Protein AF-A0A953BV27-F1 (afdb_monomer_lite)

Radius of gyration: 16.88 Å; chains: 1; bounding box: 40×31×55 Å

Foldseek 3Di:
DVPVLVVVQVQVQVVCQVCQVVALDHDEHEEEDQDDDDDLVRQQDKYWYKYWDPDFDFDDDPPDTWTKTKIKIKIKHAADPPLLDPPDDPDPVVVVVSSVRRLVVVQCQCPPPVDDWNATDVRQKTWDDKDWPFPPPSCCCVVPVMGMIMMMIMITGD

pLDDT: mean 78.2, std 13.05, range [45.75, 93.5]

Sequence (158 aa):
MTSELIELQTLLVADLATRGETFCLTGWTPKRAFVPRYELKDVKQLQVVVTPASRAGSRQTRALVQRRLGVYVGVLKLLAPGQSDQVAPPADLSELDALVRFVEQLDDLFYPKHGGFYAVGDGKFTCVESSAVPLYDLDLMHARRQFTSVLSVDFVVH

Structure (mmCIF, N/CA/C/O backbone):
data_AF-A0A953BV27-F1
#
_entry.id   AF-A0A953BV27-F1
#
loop_
_atom_site.group_PDB
_atom_site.id
_atom_site.type_symbol
_atom_site.label_atom_id
_atom_site.label_alt_id
_atom_site.label_comp_id
_atom_site.label_asym_id
_atom_site.label_entity_id
_atom_site.label_seq_id
_atom_site.pdbx_PDB_ins_code
_atom_site.Cartn_x
_atom_site.Cartn_y
_atom_site.Cartn_z
_atom_site.occupancy
_atom_site.B_iso_or_equiv
_atom_site.auth_seq_id
_atom_site.auth_comp_id
_atom_site.auth_asym_id
_atom_site.auth_atom_id
_atom_site.pdbx_PDB_model_num
ATOM 1 N N . MET A 1 1 ? 3.475 -12.065 -18.454 1.00 58.16 1 MET A N 1
ATOM 2 C CA . MET A 1 1 ? 2.950 -10.974 -17.601 1.00 58.16 1 MET A CA 1
ATOM 3 C C . MET A 1 1 ? 2.999 -11.267 -16.110 1.00 58.16 1 MET A C 1
ATOM 5 O O . MET A 1 1 ? 3.293 -10.362 -15.347 1.00 58.16 1 MET A O 1
ATOM 9 N N . THR A 1 2 ? 2.783 -12.513 -15.695 1.00 69.94 2 THR A N 1
ATOM 10 C CA . THR A 1 2 ? 2.740 -12.922 -14.284 1.00 69.94 2 THR A CA 1
ATOM 11 C C . THR A 1 2 ? 4.086 -12.881 -13.548 1.00 69.94 2 THR A C 1
ATOM 13 O O . THR A 1 2 ? 4.088 -12.554 -12.370 1.00 69.94 2 THR A O 1
ATOM 16 N N . SER A 1 3 ? 5.227 -13.150 -14.199 1.00 82.88 3 SER A N 1
ATOM 17 C CA . SER A 1 3 ? 6.542 -13.178 -13.526 1.00 82.88 3 SER A CA 1
ATOM 18 C C . SER A 1 3 ? 6.998 -11.809 -13.008 1.00 82.88 3 SER A C 1
ATOM 20 O O . SER A 1 3 ? 7.319 -11.683 -11.833 1.00 82.88 3 SER A O 1
ATOM 22 N N . GLU A 1 4 ? 6.969 -10.776 -13.853 1.00 87.00 4 GLU A N 1
ATOM 23 C CA . GLU A 1 4 ? 7.355 -9.406 -13.472 1.00 87.00 4 GLU A CA 1
ATOM 24 C C . GLU A 1 4 ? 6.430 -8.813 -12.406 1.00 87.00 4 GLU A C 1
ATOM 26 O O . GLU A 1 4 ? 6.879 -8.067 -11.547 1.00 87.00 4 GLU A O 1
ATOM 31 N N . LEU A 1 5 ? 5.139 -9.156 -12.434 1.00 87.31 5 LEU A N 1
ATOM 32 C CA . LEU A 1 5 ? 4.192 -8.705 -11.418 1.00 87.31 5 LEU A CA 1
ATOM 33 C C . LEU A 1 5 ? 4.511 -9.327 -10.052 1.00 87.31 5 LEU A C 1
ATOM 35 O O . LEU A 1 5 ? 4.512 -8.632 -9.042 1.00 87.31 5 LEU A O 1
ATOM 39 N N . ILE A 1 6 ? 4.843 -10.620 -10.024 1.00 88.94 6 ILE A N 1
ATOM 40 C CA . ILE A 1 6 ? 5.279 -11.316 -8.805 1.00 88.94 6 ILE A CA 1
ATOM 41 C C . ILE A 1 6 ? 6.589 -10.723 -8.283 1.00 88.94 6 ILE A C 1
ATOM 43 O O . ILE A 1 6 ? 6.755 -10.557 -7.072 1.00 88.94 6 ILE A O 1
ATOM 47 N N . GLU A 1 7 ? 7.514 -10.409 -9.185 1.00 91.38 7 GLU A N 1
ATOM 48 C CA . GLU A 1 7 ? 8.782 -9.768 -8.855 1.00 91.38 7 GLU A CA 1
ATOM 49 C C . GLU A 1 7 ? 8.557 -8.381 -8.245 1.00 91.38 7 GLU A C 1
ATOM 51 O O . GLU A 1 7 ? 9.005 -8.144 -7.125 1.00 91.38 7 GLU A O 1
ATOM 56 N N . LEU A 1 8 ? 7.772 -7.521 -8.905 1.00 90.94 8 LEU A N 1
ATOM 57 C CA . LEU A 1 8 ? 7.375 -6.203 -8.405 1.00 90.94 8 LEU A CA 1
ATOM 58 C C . LEU A 1 8 ? 6.763 -6.297 -7.006 1.00 90.94 8 LEU A C 1
ATOM 60 O O . LEU A 1 8 ? 7.193 -5.588 -6.104 1.00 90.94 8 LEU A O 1
ATOM 64 N N . GLN A 1 9 ? 5.805 -7.201 -6.789 1.00 92.19 9 GLN A N 1
ATOM 65 C CA . GLN A 1 9 ? 5.201 -7.382 -5.467 1.00 92.19 9 GLN A CA 1
ATOM 66 C C . GLN A 1 9 ? 6.225 -7.788 -4.402 1.00 92.19 9 GLN A C 1
ATOM 68 O O . GLN A 1 9 ? 6.125 -7.359 -3.257 1.00 92.19 9 GLN A O 1
ATOM 73 N N . THR A 1 10 ? 7.183 -8.644 -4.757 1.00 92.50 10 THR A N 1
ATOM 74 C CA . THR A 1 10 ? 8.202 -9.136 -3.818 1.00 92.50 10 THR A CA 1
ATOM 75 C C . THR A 1 10 ? 9.166 -8.021 -3.435 1.00 92.50 10 THR A C 1
ATOM 77 O O . THR A 1 10 ? 9.438 -7.826 -2.253 1.00 92.50 10 THR A O 1
ATOM 80 N N . LEU A 1 11 ? 9.626 -7.260 -4.428 1.00 93.44 11 LEU A N 1
ATOM 81 C CA . LEU A 1 11 ? 10.494 -6.104 -4.228 1.00 93.44 11 LEU A CA 1
ATOM 82 C C . LEU A 1 11 ? 9.793 -5.011 -3.427 1.00 93.44 11 LEU A C 1
ATOM 84 O O . LEU A 1 11 ? 10.380 -4.465 -2.501 1.00 93.44 11 LEU A O 1
ATOM 88 N N . LEU A 1 12 ? 8.526 -4.740 -3.735 1.00 92.06 12 LEU A N 1
ATOM 89 C CA . LEU A 1 12 ? 7.737 -3.741 -3.032 1.00 92.06 12 LEU A CA 1
ATOM 90 C C . LEU A 1 12 ? 7.511 -4.121 -1.563 1.00 92.06 12 LEU A C 1
ATOM 92 O O . LEU A 1 12 ? 7.649 -3.283 -0.681 1.00 92.06 12 LEU A O 1
ATOM 96 N N . VAL A 1 13 ? 7.203 -5.389 -1.278 1.00 93.50 13 VAL A N 1
ATOM 97 C CA . VAL A 1 13 ? 7.078 -5.872 0.106 1.00 93.50 13 VAL A CA 1
ATOM 98 C C . VAL A 1 13 ? 8.400 -5.734 0.862 1.00 93.50 13 VAL A C 1
ATOM 100 O O . VAL A 1 13 ? 8.387 -5.308 2.014 1.00 93.50 13 VAL A O 1
ATOM 103 N N . ALA A 1 14 ? 9.527 -6.065 0.228 1.00 92.25 14 ALA A N 1
ATOM 104 C CA . ALA A 1 14 ? 10.842 -5.913 0.841 1.00 92.25 14 ALA A CA 1
ATOM 105 C C . ALA A 1 14 ? 11.174 -4.437 1.126 1.00 92.25 14 ALA A C 1
ATOM 107 O O . ALA A 1 14 ? 11.545 -4.113 2.250 1.00 92.25 14 ALA A O 1
ATOM 108 N N . ASP A 1 15 ? 10.969 -3.542 0.155 1.00 91.38 15 ASP A N 1
ATOM 109 C CA . ASP A 1 15 ? 11.232 -2.105 0.316 1.00 91.38 15 ASP A CA 1
ATOM 110 C C . ASP A 1 15 ? 10.341 -1.479 1.401 1.00 91.38 15 ASP A C 1
ATOM 112 O O . ASP A 1 15 ? 10.839 -0.776 2.280 1.00 91.38 15 ASP A O 1
ATOM 116 N N . LEU A 1 16 ? 9.043 -1.807 1.422 1.00 91.00 16 LEU A N 1
ATOM 117 C CA . LEU A 1 16 ? 8.129 -1.352 2.474 1.00 91.00 16 LEU A CA 1
ATOM 118 C C . LEU A 1 16 ? 8.534 -1.869 3.859 1.00 91.00 16 LEU A C 1
ATOM 120 O O . LEU A 1 16 ? 8.390 -1.143 4.839 1.00 91.00 16 LEU A O 1
ATOM 124 N N . ALA A 1 17 ? 9.048 -3.098 3.960 1.00 90.12 17 ALA A N 1
ATOM 125 C CA . ALA A 1 17 ? 9.530 -3.639 5.228 1.00 90.12 17 ALA A CA 1
ATOM 126 C C . ALA A 1 17 ? 10.780 -2.891 5.715 1.00 90.12 17 ALA A C 1
ATOM 128 O O . ALA A 1 17 ? 10.878 -2.584 6.900 1.00 90.12 17 ALA A O 1
ATOM 129 N N . THR A 1 18 ? 11.701 -2.543 4.812 1.00 89.44 18 THR A N 1
ATOM 130 C CA . THR A 1 18 ? 12.894 -1.742 5.135 1.00 89.44 18 THR A CA 1
ATOM 131 C C . THR A 1 18 ? 12.537 -0.316 5.548 1.00 89.44 18 THR A C 1
ATOM 133 O O . THR A 1 18 ? 13.158 0.240 6.449 1.00 89.44 18 THR A O 1
ATOM 136 N N . ARG A 1 19 ? 11.525 0.284 4.915 1.00 85.00 19 ARG A N 1
ATOM 137 C CA . ARG A 1 19 ? 11.068 1.650 5.213 1.00 85.00 19 ARG A CA 1
ATOM 138 C C . ARG A 1 19 ? 10.079 1.727 6.372 1.00 85.00 19 ARG A C 1
ATOM 140 O O . ARG A 1 19 ? 9.724 2.828 6.764 1.00 85.00 19 ARG A O 1
ATOM 147 N N . GLY A 1 20 ? 9.636 0.603 6.934 1.00 79.31 20 GLY A N 1
ATOM 148 C CA . GLY A 1 20 ? 8.565 0.564 7.936 1.00 79.31 20 GLY A CA 1
ATOM 149 C C . GLY A 1 20 ? 8.789 1.473 9.152 1.00 79.31 20 GLY A C 1
ATOM 150 O O . GLY A 1 20 ? 7.825 1.973 9.724 1.00 79.31 20 GLY A O 1
ATOM 151 N N . GLU A 1 21 ? 10.046 1.746 9.510 1.00 77.06 21 GLU A N 1
ATOM 152 C CA . GLU A 1 21 ? 10.420 2.611 10.638 1.00 77.06 21 GLU A CA 1
ATOM 153 C C . GLU A 1 21 ? 10.220 4.115 10.380 1.00 77.06 21 GLU A C 1
ATOM 155 O O . GLU A 1 21 ? 10.213 4.897 11.328 1.00 77.06 21 GLU A O 1
ATOM 160 N N . THR A 1 22 ? 10.045 4.549 9.127 1.00 81.88 22 THR A N 1
ATOM 161 C CA . THR A 1 22 ? 9.862 5.975 8.794 1.00 81.88 22 THR A CA 1
ATOM 162 C C . THR A 1 22 ? 8.411 6.443 8.897 1.00 81.88 22 THR A C 1
ATOM 164 O O . THR A 1 22 ? 8.140 7.645 8.822 1.00 81.88 22 THR A O 1
ATOM 167 N N . PHE A 1 23 ? 7.471 5.514 9.066 1.00 85.81 23 PHE A N 1
ATOM 168 C CA . PHE A 1 23 ? 6.042 5.799 9.124 1.00 85.81 23 PHE A CA 1
ATOM 169 C C . PHE A 1 23 ? 5.573 6.153 10.537 1.00 85.81 23 PHE A C 1
ATOM 171 O O . PHE A 1 23 ? 6.178 5.772 11.537 1.00 85.81 23 PHE A O 1
ATOM 178 N N . CYS A 1 24 ? 4.450 6.871 10.630 1.00 83.31 24 CYS A N 1
ATOM 179 C CA . CYS A 1 24 ? 3.856 7.254 11.913 1.00 83.31 24 CYS A CA 1
ATOM 180 C C . CYS A 1 24 ? 3.338 6.057 12.727 1.00 83.31 24 CYS A C 1
ATOM 182 O O . CYS A 1 24 ? 3.274 6.136 13.953 1.00 83.31 24 CYS A O 1
ATOM 184 N N . LEU A 1 25 ? 2.969 4.963 12.056 1.00 85.31 25 LEU A N 1
ATOM 185 C CA . LEU A 1 25 ? 2.520 3.724 12.677 1.00 85.31 25 LEU A CA 1
ATOM 186 C C . LEU A 1 25 ? 3.617 2.666 12.586 1.00 85.31 25 LEU A C 1
ATOM 188 O O . LEU A 1 25 ? 4.157 2.409 11.512 1.00 85.31 25 LEU A O 1
ATOM 192 N N . THR A 1 26 ? 3.900 2.015 13.714 1.00 82.81 26 THR A N 1
ATOM 193 C CA . THR A 1 26 ? 4.870 0.919 13.830 1.00 82.81 26 THR A CA 1
ATOM 194 C C . THR A 1 26 ? 4.160 -0.409 14.118 1.00 82.81 26 THR A C 1
ATOM 196 O O . THR A 1 26 ? 2.965 -0.446 14.417 1.00 82.81 26 THR A O 1
ATOM 199 N N . GLY A 1 27 ? 4.875 -1.532 13.998 1.00 82.38 27 GLY A N 1
ATOM 200 C CA . GLY A 1 27 ? 4.329 -2.855 14.337 1.00 82.38 27 GLY A CA 1
ATOM 201 C C . GLY A 1 27 ? 3.442 -3.490 13.260 1.00 82.38 27 GLY A C 1
ATOM 202 O O . GLY A 1 27 ? 2.645 -4.377 13.565 1.00 82.38 27 GLY A O 1
ATOM 203 N N . TRP A 1 28 ? 3.579 -3.062 12.006 1.00 87.25 28 TRP A N 1
ATOM 204 C CA . TRP A 1 28 ? 2.998 -3.732 10.845 1.00 87.25 28 TRP A CA 1
ATOM 205 C C . TRP A 1 28 ? 4.092 -4.423 10.029 1.00 87.25 28 TRP A C 1
ATOM 207 O O . TRP A 1 28 ? 5.271 -4.084 10.100 1.00 87.25 28 TRP A O 1
ATOM 217 N N . THR A 1 29 ? 3.702 -5.424 9.246 1.00 86.81 29 THR A N 1
ATOM 218 C CA . THR A 1 29 ? 4.608 -6.101 8.315 1.00 86.81 29 THR A CA 1
ATOM 219 C C . THR A 1 29 ? 3.894 -6.244 6.981 1.00 86.81 29 THR A C 1
ATOM 221 O O . THR A 1 29 ? 2.820 -6.859 6.951 1.00 86.81 29 THR A O 1
ATOM 224 N N . PRO A 1 30 ? 4.445 -5.687 5.888 1.00 90.88 30 PRO A N 1
ATOM 225 C CA . PRO A 1 30 ? 3.832 -5.818 4.580 1.00 90.88 30 PRO A CA 1
ATOM 226 C C . PRO A 1 30 ? 3.857 -7.283 4.144 1.00 90.88 30 PRO A C 1
ATOM 228 O O . PRO A 1 30 ? 4.840 -7.997 4.345 1.00 90.88 30 PRO A O 1
ATOM 231 N N . LYS A 1 31 ? 2.767 -7.750 3.538 1.00 91.69 31 LYS A N 1
ATOM 232 C CA . LYS A 1 31 ? 2.656 -9.120 3.022 1.00 91.69 31 LYS A CA 1
ATOM 233 C C . LYS A 1 31 ? 2.201 -9.111 1.576 1.00 91.69 31 LYS A C 1
ATOM 235 O O . LYS A 1 31 ? 1.372 -8.301 1.178 1.00 91.69 31 LYS A O 1
ATOM 240 N N . ARG A 1 32 ? 2.694 -10.064 0.791 1.00 90.69 32 ARG A N 1
ATOM 241 C CA . ARG A 1 32 ? 2.185 -10.315 -0.559 1.00 90.69 32 ARG A CA 1
ATOM 242 C C . ARG A 1 32 ? 0.964 -11.229 -0.488 1.00 90.69 32 ARG A C 1
ATOM 244 O O . ARG A 1 32 ? 1.046 -12.297 0.115 1.00 90.69 32 ARG A O 1
ATOM 251 N N . ALA A 1 33 ? -0.119 -10.876 -1.173 1.00 86.56 33 ALA A N 1
ATOM 252 C CA . ALA A 1 33 ? -1.259 -11.769 -1.381 1.00 86.56 33 ALA A CA 1
ATOM 253 C C . ALA A 1 33 ? -1.794 -11.656 -2.813 1.00 86.56 33 ALA A C 1
ATOM 255 O O . ALA A 1 33 ? -1.815 -10.578 -3.389 1.00 86.56 33 ALA A O 1
ATOM 256 N N . PHE A 1 34 ? -2.248 -12.766 -3.397 1.00 78.81 34 PHE A N 1
ATOM 257 C CA . PHE A 1 34 ? -2.940 -12.738 -4.695 1.00 78.81 34 PHE A CA 1
ATOM 258 C C . PHE A 1 34 ? -4.427 -12.436 -4.540 1.00 78.81 34 PHE A C 1
ATOM 260 O O . PHE A 1 34 ? -4.993 -11.669 -5.307 1.00 78.81 34 PHE A O 1
ATOM 267 N N . VAL A 1 35 ? -5.041 -13.043 -3.525 1.00 77.19 35 VAL A N 1
ATOM 268 C CA . VAL A 1 35 ? -6.409 -12.770 -3.101 1.00 77.19 35 VAL A CA 1
ATOM 269 C C . VAL A 1 35 ? -6.361 -12.597 -1.588 1.00 77.19 35 VAL A C 1
ATOM 271 O O . VAL A 1 35 ? -6.071 -13.570 -0.885 1.00 77.19 35 VAL A O 1
ATOM 274 N N . PRO A 1 36 ? -6.582 -11.382 -1.073 1.00 69.56 36 PRO A N 1
ATOM 275 C CA . PRO A 1 36 ? -6.572 -11.146 0.358 1.00 69.56 36 PRO A CA 1
ATOM 276 C C . PRO A 1 36 ? -7.745 -11.886 1.021 1.00 69.56 36 PRO A C 1
ATOM 278 O O . PRO A 1 36 ? -8.909 -11.605 0.742 1.00 69.56 36 PRO A O 1
ATOM 281 N N . ARG A 1 37 ? -7.439 -12.866 1.877 1.00 72.38 37 ARG A N 1
ATOM 282 C CA . ARG A 1 37 ? -8.404 -13.544 2.755 1.00 72.38 37 ARG A CA 1
ATOM 283 C C . ARG A 1 37 ? -7.976 -13.283 4.191 1.00 72.38 37 ARG A C 1
ATOM 285 O O . ARG A 1 37 ? -6.836 -13.581 4.533 1.00 72.38 37 ARG A O 1
ATOM 292 N N . TYR A 1 38 ? -8.880 -12.746 5.001 1.00 68.50 38 TYR A N 1
ATOM 293 C CA . TYR A 1 38 ? -8.602 -12.431 6.400 1.00 68.50 38 TYR A CA 1
ATOM 294 C C . TYR A 1 38 ? -9.735 -12.923 7.285 1.00 68.50 38 TYR A C 1
ATOM 296 O O . TYR A 1 38 ? -10.908 -12.817 6.917 1.00 68.50 38 TYR A O 1
ATOM 304 N N . GLU A 1 39 ? -9.385 -13.408 8.468 1.00 70.00 39 GLU A N 1
ATOM 305 C CA . GLU A 1 39 ? -10.330 -13.569 9.561 1.00 70.00 39 GLU A CA 1
ATOM 306 C C . GLU A 1 39 ? -10.318 -12.314 10.445 1.00 70.00 39 GLU A C 1
ATOM 308 O O . GLU A 1 39 ? -9.322 -11.596 10.530 1.00 70.00 39 GLU A O 1
ATOM 313 N N . LEU A 1 40 ? -11.411 -12.057 11.172 1.00 67.75 40 LEU A N 1
ATOM 314 C CA . LEU A 1 40 ? -11.521 -10.900 12.078 1.00 67.75 40 LEU A CA 1
ATOM 315 C C . LEU A 1 40 ? -10.396 -10.842 13.130 1.00 67.75 40 LEU A C 1
ATOM 317 O O . LEU A 1 40 ? -10.054 -9.770 13.625 1.00 67.75 40 LEU A O 1
ATOM 321 N N . LYS A 1 41 ? -9.803 -11.991 13.475 1.00 72.12 41 LYS A N 1
ATOM 322 C CA . LYS A 1 41 ? -8.660 -12.068 14.395 1.00 72.12 41 LYS A CA 1
ATOM 323 C C . LYS A 1 41 ? -7.383 -11.460 13.801 1.00 72.12 41 LYS A C 1
ATOM 325 O O . LYS A 1 41 ? -6.597 -10.889 14.552 1.00 72.12 41 LYS A O 1
ATOM 330 N N . ASP A 1 42 ? -7.213 -11.524 12.481 1.00 70.19 42 ASP A N 1
ATOM 331 C CA . ASP A 1 42 ? -5.995 -11.102 11.780 1.00 70.19 42 ASP A CA 1
ATOM 332 C C . ASP A 1 42 ? -5.929 -9.576 11.621 1.00 70.19 42 ASP A C 1
ATOM 334 O O . ASP A 1 42 ? -4.848 -8.990 11.618 1.00 70.19 42 ASP A O 1
ATOM 338 N N . VAL A 1 43 ? -7.091 -8.918 11.562 1.00 75.56 43 VAL A N 1
ATOM 339 C CA . VAL A 1 43 ? -7.227 -7.453 11.467 1.00 75.56 43 VAL A CA 1
ATOM 340 C C . VAL A 1 43 ? -7.215 -6.744 12.821 1.00 75.56 43 VAL A C 1
ATOM 342 O O . VAL A 1 43 ? -7.213 -5.518 12.861 1.00 75.56 43 VAL A O 1
ATOM 345 N N . LYS A 1 44 ? -7.123 -7.466 13.949 1.00 79.75 44 LYS A N 1
ATOM 346 C CA . LYS A 1 44 ? -6.857 -6.829 15.257 1.00 79.75 44 LYS A CA 1
ATOM 347 C C . LYS A 1 44 ? -5.549 -6.039 15.255 1.00 79.75 44 LYS A C 1
ATOM 349 O O . LYS A 1 44 ? -5.412 -5.066 15.992 1.00 79.75 44 LYS A O 1
ATOM 354 N N . GLN A 1 45 ? -4.588 -6.454 14.438 1.00 83.38 45 GLN A N 1
ATOM 355 C CA . GLN A 1 45 ? -3.346 -5.733 14.179 1.00 83.38 45 GLN A CA 1
ATOM 356 C C . GLN A 1 45 ? -3.414 -5.059 12.808 1.00 83.38 45 GLN A C 1
ATOM 358 O O . GLN A 1 45 ? -4.174 -5.490 11.943 1.00 83.38 45 GLN A O 1
ATOM 363 N N . LEU A 1 46 ? -2.622 -4.001 12.621 1.00 87.19 46 LEU A N 1
ATOM 364 C CA . LEU A 1 46 ? -2.530 -3.312 11.337 1.00 87.19 46 LEU A CA 1
ATOM 365 C C . LEU A 1 46 ? -1.944 -4.269 10.292 1.00 87.19 46 LEU A C 1
ATOM 367 O O . LEU A 1 46 ? -0.814 -4.737 10.434 1.00 87.19 46 LEU A O 1
ATOM 371 N N . GLN A 1 47 ? -2.715 -4.565 9.249 1.00 88.88 47 GLN A N 1
ATOM 372 C CA . GLN A 1 47 ? -2.269 -5.362 8.110 1.00 88.88 47 GLN A CA 1
ATOM 373 C C . GLN A 1 47 ? -2.028 -4.446 6.914 1.00 88.88 47 GLN A C 1
ATOM 375 O O . GLN A 1 47 ? -2.904 -3.668 6.539 1.00 88.88 47 GLN A O 1
ATOM 380 N N . VAL A 1 48 ? -0.861 -4.595 6.288 1.00 90.62 48 VAL A N 1
ATOM 381 C CA . VAL A 1 48 ? -0.531 -3.965 5.007 1.00 90.62 48 VAL A CA 1
ATOM 382 C C . VAL A 1 48 ? -0.291 -5.073 3.997 1.00 90.62 48 VAL A C 1
ATOM 384 O O . VAL A 1 48 ? 0.559 -5.941 4.209 1.00 90.62 48 VAL A O 1
ATOM 387 N N . VAL A 1 49 ? -1.060 -5.094 2.915 1.00 91.56 49 VAL A N 1
ATOM 388 C CA . VAL A 1 49 ? -1.034 -6.198 1.956 1.00 91.56 49 VAL A CA 1
ATOM 389 C C . VAL A 1 49 ? -0.923 -5.692 0.532 1.00 91.56 49 VAL A C 1
ATOM 391 O O . VAL A 1 49 ? -1.728 -4.891 0.076 1.00 91.56 49 VAL A O 1
ATOM 394 N N . VAL A 1 50 ? 0.067 -6.214 -0.183 1.00 91.31 50 VAL A N 1
ATOM 395 C CA . VAL A 1 50 ? 0.337 -5.904 -1.583 1.00 91.31 50 VAL A CA 1
ATOM 396 C C . VAL A 1 50 ? -0.274 -6.992 -2.456 1.00 91.31 50 VAL A C 1
ATOM 398 O O . VAL A 1 50 ? 0.102 -8.167 -2.370 1.00 91.31 50 VAL A O 1
ATOM 401 N N . THR A 1 51 ? -1.198 -6.603 -3.328 1.00 90.19 51 THR A N 1
ATOM 402 C CA . THR A 1 51 ? -1.926 -7.501 -4.232 1.00 90.19 51 THR A CA 1
ATOM 403 C C . THR A 1 51 ? -1.780 -7.052 -5.682 1.00 90.19 51 THR A C 1
ATOM 405 O O . THR A 1 51 ? -1.544 -5.870 -5.926 1.00 90.19 51 THR A O 1
ATOM 408 N N . PRO A 1 52 ? -1.863 -7.961 -6.664 1.00 88.00 52 PRO A N 1
ATOM 409 C CA . PRO A 1 52 ? -1.815 -7.556 -8.058 1.00 88.00 52 PRO A CA 1
ATOM 410 C C . PRO A 1 52 ? -3.105 -6.815 -8.426 1.00 88.00 52 PRO A C 1
ATOM 412 O O . PRO A 1 52 ? -4.199 -7.280 -8.099 1.00 88.00 52 PRO A O 1
ATOM 415 N N . ALA A 1 53 ? -2.999 -5.700 -9.146 1.00 83.25 53 ALA A N 1
ATOM 416 C CA . ALA A 1 53 ? -4.178 -5.083 -9.735 1.00 83.25 53 ALA A CA 1
ATOM 417 C C . ALA A 1 53 ? -4.590 -5.853 -10.995 1.00 83.25 53 ALA A C 1
ATOM 419 O O . ALA A 1 53 ? -3.758 -6.274 -11.800 1.00 83.25 53 ALA A O 1
ATOM 420 N N . SER A 1 54 ? -5.896 -6.004 -11.204 1.00 65.00 54 SER A N 1
ATOM 421 C CA . SER A 1 54 ? -6.449 -6.589 -12.433 1.00 65.00 54 SER A CA 1
ATOM 422 C C . SER A 1 54 ? -6.228 -5.701 -13.667 1.00 65.00 54 SER A C 1
ATOM 424 O O . SER A 1 54 ? -6.382 -6.166 -14.797 1.00 65.00 54 SER A O 1
ATOM 426 N N . ARG A 1 55 ? -5.829 -4.435 -13.476 1.00 56.25 55 ARG A N 1
ATOM 427 C CA . ARG A 1 55 ? -5.437 -3.519 -14.550 1.00 56.25 55 ARG A CA 1
ATOM 428 C C . ARG A 1 55 ? -3.969 -3.726 -14.926 1.00 56.25 55 ARG A C 1
ATOM 430 O O . ARG A 1 55 ? -3.073 -3.092 -14.386 1.00 56.25 55 ARG A O 1
ATOM 437 N N . ALA A 1 56 ? -3.731 -4.580 -15.914 1.00 53.16 56 ALA A N 1
ATOM 438 C CA . ALA A 1 56 ? -2.512 -4.526 -16.713 1.00 53.16 56 ALA A CA 1
ATOM 439 C C . ALA A 1 56 ? -2.831 -3.759 -18.004 1.00 53.16 56 ALA A C 1
ATOM 441 O O . ALA A 1 56 ? -3.504 -4.275 -18.894 1.00 53.16 56 ALA A O 1
ATOM 442 N N . GLY A 1 57 ? -2.411 -2.497 -18.084 1.00 52.84 57 GLY A N 1
ATOM 443 C CA . GLY A 1 57 ? -2.585 -1.666 -19.275 1.00 52.84 57 GLY A CA 1
ATOM 444 C C . GLY A 1 57 ? -1.283 -1.550 -20.065 1.00 52.84 57 GLY A C 1
ATOM 445 O O . GLY A 1 57 ? -0.216 -1.348 -19.495 1.00 52.84 57 GLY A O 1
ATOM 446 N N . SER A 1 58 ? -1.341 -1.625 -21.391 1.00 52.81 58 SER A N 1
ATOM 447 C CA . SER A 1 58 ? -0.244 -1.158 -22.245 1.00 52.81 58 SER A CA 1
ATOM 448 C C . SER A 1 58 ? -0.622 0.202 -22.813 1.00 52.81 58 SER A C 1
ATOM 450 O O . SER A 1 58 ? -1.628 0.307 -23.517 1.00 52.81 58 SER A O 1
ATOM 452 N N . ARG A 1 59 ? 0.171 1.244 -22.545 1.00 50.59 59 ARG A N 1
ATOM 453 C CA . ARG A 1 59 ? -0.002 2.532 -23.226 1.00 50.59 59 ARG A CA 1
ATOM 454 C C . ARG A 1 59 ? 0.946 2.561 -24.417 1.00 50.59 59 ARG A C 1
ATOM 456 O O . ARG A 1 59 ? 2.161 2.586 -24.244 1.00 50.59 59 ARG A O 1
ATOM 463 N N . GLN A 1 60 ? 0.388 2.534 -25.623 1.00 50.91 60 GLN A N 1
ATOM 464 C CA . GLN A 1 60 ? 1.169 2.734 -26.839 1.00 50.91 60 GLN A CA 1
ATOM 465 C C . GLN A 1 60 ? 1.358 4.233 -27.067 1.00 50.91 60 GLN A C 1
ATOM 467 O O . GLN A 1 60 ? 0.393 4.997 -27.100 1.00 50.91 60 GLN A O 1
ATOM 472 N N . THR A 1 61 ? 2.606 4.662 -27.218 1.00 55.69 61 THR A N 1
ATOM 473 C CA . THR A 1 61 ? 2.943 5.992 -27.739 1.00 55.69 61 THR A CA 1
ATOM 474 C C . THR A 1 61 ? 3.665 5.823 -29.072 1.00 55.69 61 THR A C 1
ATOM 476 O O . THR A 1 61 ? 4.181 4.744 -29.355 1.00 55.69 61 THR A O 1
ATOM 479 N N . ARG A 1 62 ? 3.721 6.873 -29.906 1.00 55.44 62 ARG A N 1
ATOM 480 C CA . ARG A 1 62 ? 4.356 6.818 -31.241 1.00 55.44 62 ARG A CA 1
ATOM 481 C C . ARG A 1 62 ? 5.834 6.377 -31.226 1.00 55.44 62 ARG A C 1
ATOM 483 O O . ARG A 1 62 ? 6.348 6.054 -32.288 1.00 55.44 62 ARG A O 1
ATOM 490 N N . ALA A 1 63 ? 6.495 6.369 -30.063 1.00 56.59 63 ALA A N 1
ATOM 491 C CA . ALA A 1 63 ? 7.919 6.065 -29.926 1.00 56.59 63 ALA A CA 1
ATOM 492 C C . ALA A 1 63 ? 8.245 4.841 -29.045 1.00 56.59 63 ALA A C 1
ATOM 494 O O . ALA A 1 63 ? 9.349 4.319 -29.157 1.00 56.59 63 ALA A O 1
ATOM 495 N N . LEU A 1 64 ? 7.335 4.357 -28.187 1.00 57.84 64 LEU A N 1
ATOM 496 C CA . LEU A 1 64 ? 7.622 3.210 -27.315 1.00 57.84 64 LEU A CA 1
ATOM 497 C C . LEU A 1 64 ? 6.352 2.500 -26.824 1.00 57.84 64 LEU A C 1
ATOM 499 O O . LEU A 1 64 ? 5.336 3.136 -26.515 1.00 57.84 64 LEU A O 1
ATOM 503 N N . VAL A 1 65 ? 6.448 1.175 -26.686 1.00 62.75 65 VAL A N 1
ATOM 504 C CA . VAL A 1 65 ? 5.496 0.363 -25.920 1.00 62.75 65 VAL A CA 1
ATOM 505 C C . VAL A 1 65 ? 5.979 0.347 -24.473 1.00 62.75 65 VAL A C 1
ATOM 507 O O . VAL A 1 65 ? 6.913 -0.375 -24.141 1.00 62.75 65 VAL A O 1
ATOM 510 N N . GLN A 1 66 ? 5.356 1.149 -23.610 1.00 71.56 66 GLN A N 1
ATOM 511 C CA . GLN A 1 66 ? 5.591 1.059 -22.169 1.00 71.56 66 GLN A CA 1
ATOM 512 C C . GLN A 1 66 ? 4.604 0.072 -21.558 1.00 71.56 66 GLN A C 1
ATOM 514 O O . GLN A 1 66 ? 3.380 0.219 -21.672 1.00 71.56 66 GLN A O 1
ATOM 519 N N . ARG A 1 67 ? 5.147 -0.952 -20.903 1.00 81.25 67 ARG A N 1
ATOM 520 C CA . ARG A 1 67 ? 4.361 -1.947 -20.184 1.00 81.25 67 ARG A CA 1
ATOM 521 C C . ARG A 1 67 ? 4.090 -1.442 -18.774 1.00 81.25 67 ARG A C 1
ATOM 523 O O . ARG A 1 67 ? 5.038 -1.153 -18.048 1.00 81.25 67 ARG A O 1
ATOM 530 N N . ARG A 1 68 ? 2.809 -1.337 -18.405 1.00 86.19 68 ARG A N 1
ATOM 531 C CA . ARG A 1 68 ? 2.399 -0.956 -17.051 1.00 86.19 68 ARG A CA 1
ATOM 532 C C . ARG A 1 68 ? 1.952 -2.173 -16.251 1.00 86.19 68 ARG A C 1
ATOM 534 O O . ARG A 1 68 ? 1.292 -3.067 -16.787 1.00 86.19 68 ARG A O 1
ATOM 541 N N . LEU A 1 69 ? 2.312 -2.186 -14.976 1.00 88.56 69 LEU A N 1
ATOM 542 C CA . LEU A 1 69 ? 1.911 -3.172 -13.982 1.00 88.56 69 LEU A CA 1
ATOM 543 C C . LEU A 1 69 ? 1.244 -2.435 -12.824 1.00 88.56 69 LEU A C 1
ATOM 545 O O . LEU A 1 69 ? 1.871 -1.571 -12.221 1.00 88.56 69 LEU A O 1
ATOM 549 N N . GLY A 1 70 ? -0.002 -2.780 -12.516 1.00 88.75 70 GLY A N 1
ATOM 550 C CA . GLY A 1 70 ? -0.706 -2.231 -11.364 1.00 88.75 70 GLY A CA 1
ATOM 551 C C . GLY A 1 70 ? -0.607 -3.149 -10.147 1.00 88.75 70 GLY A C 1
ATOM 552 O O . GLY A 1 70 ? -0.681 -4.378 -10.267 1.00 88.75 70 GLY A O 1
ATOM 553 N N . VAL A 1 71 ? -0.494 -2.557 -8.964 1.00 90.06 71 VAL A N 1
ATOM 554 C CA . VAL A 1 71 ? -0.615 -3.232 -7.667 1.00 90.06 71 VAL A CA 1
ATOM 555 C C . VAL A 1 71 ? -1.569 -2.459 -6.764 1.00 90.06 71 VAL A C 1
ATOM 557 O O . VAL A 1 71 ? -1.671 -1.238 -6.839 1.00 90.06 71 VAL A O 1
ATOM 560 N N . TYR A 1 72 ? -2.264 -3.179 -5.890 1.00 90.38 72 TYR A N 1
ATOM 561 C CA . TYR A 1 72 ? -3.035 -2.596 -4.803 1.00 90.38 72 TYR A CA 1
ATOM 562 C C . TYR A 1 72 ? -2.298 -2.777 -3.482 1.00 90.38 72 TYR A C 1
ATOM 564 O O . TYR A 1 72 ? -1.911 -3.899 -3.146 1.00 90.38 72 TYR A O 1
ATOM 572 N N . VAL A 1 73 ? -2.163 -1.702 -2.713 1.00 90.56 73 VAL A N 1
ATOM 573 C CA . VAL A 1 73 ? -1.681 -1.728 -1.329 1.00 90.56 73 VAL A CA 1
ATOM 574 C C . VAL A 1 73 ? -2.885 -1.537 -0.414 1.00 90.56 73 VAL A C 1
ATOM 576 O O . VAL A 1 73 ? -3.439 -0.447 -0.308 1.00 90.56 73 VAL A O 1
ATOM 579 N N . GLY A 1 74 ? -3.334 -2.625 0.202 1.00 89.62 74 GLY A N 1
ATOM 580 C CA . GLY A 1 74 ? -4.435 -2.631 1.156 1.00 89.62 74 GLY A CA 1
ATOM 581 C C . GLY A 1 74 ? -3.940 -2.387 2.576 1.00 89.62 74 GLY A C 1
ATOM 582 O O . GLY A 1 74 ? -3.019 -3.064 3.025 1.00 89.62 74 GLY A O 1
ATOM 583 N N . VAL A 1 75 ? -4.584 -1.472 3.290 1.00 89.25 75 VAL A N 1
ATOM 584 C CA . VAL A 1 75 ? -4.367 -1.190 4.713 1.00 89.25 75 VAL A CA 1
ATOM 585 C C . VAL A 1 75 ? -5.634 -1.572 5.465 1.00 89.25 75 VAL A C 1
ATOM 587 O O . VAL A 1 75 ? -6.705 -1.038 5.175 1.00 89.25 75 VAL A O 1
ATOM 590 N N . LEU A 1 76 ? -5.533 -2.514 6.403 1.00 87.94 76 LEU A N 1
ATOM 591 C CA . LEU A 1 76 ? -6.684 -3.042 7.135 1.00 87.94 76 LEU A CA 1
ATOM 592 C C . LEU A 1 76 ? -6.429 -3.057 8.640 1.00 87.94 76 LEU A C 1
ATOM 594 O O . LEU A 1 76 ? -5.389 -3.539 9.096 1.00 87.94 76 LEU A O 1
ATOM 598 N N . LYS A 1 77 ? -7.406 -2.579 9.414 1.00 87.12 77 LYS A N 1
ATOM 599 C CA . LYS A 1 77 ? -7.350 -2.562 10.879 1.00 87.12 77 LYS A CA 1
ATOM 600 C C . LYS A 1 77 ? -8.755 -2.598 11.481 1.00 87.12 77 LYS A C 1
ATOM 602 O O . LYS A 1 77 ? -9.657 -1.900 11.028 1.00 87.12 77 LYS A O 1
ATOM 607 N N . LEU A 1 78 ? -8.938 -3.412 12.513 1.00 85.88 78 LEU A N 1
ATOM 608 C CA . LEU A 1 78 ? -10.121 -3.421 13.364 1.00 85.88 78 LEU A CA 1
ATOM 609 C C . LEU A 1 78 ? -9.969 -2.333 14.433 1.00 85.88 78 LEU A C 1
ATOM 611 O O . LEU A 1 78 ? -8.973 -2.322 15.158 1.00 85.88 78 LEU A O 1
ATOM 615 N N . LEU A 1 79 ? -10.957 -1.452 14.518 1.00 81.31 79 LEU A N 1
ATOM 616 C CA . LEU A 1 79 ? -11.025 -0.334 15.451 1.00 81.31 79 LEU A CA 1
ATOM 617 C C . LEU A 1 79 ? -11.574 -0.781 16.808 1.00 81.31 79 LEU A C 1
ATOM 619 O O . LEU A 1 79 ? -12.372 -1.725 16.906 1.00 81.31 79 LEU A O 1
ATOM 623 N N . ALA A 1 80 ? -11.174 -0.076 17.864 1.00 76.00 80 ALA A N 1
ATOM 624 C CA . ALA A 1 80 ? -11.712 -0.310 19.193 1.00 76.00 80 ALA A CA 1
ATOM 625 C C . ALA A 1 80 ? -13.213 0.067 19.272 1.00 76.00 80 ALA A C 1
ATOM 627 O O . ALA A 1 80 ? -13.706 0.905 18.506 1.00 76.00 80 ALA A O 1
ATOM 628 N N . PRO A 1 81 ? -13.985 -0.543 20.194 1.00 69.94 81 PRO A N 1
ATOM 629 C CA . PRO A 1 81 ? -15.363 -0.126 20.457 1.00 69.94 81 PRO A CA 1
ATOM 630 C C . PRO A 1 81 ? -15.431 1.373 20.800 1.00 69.94 81 PRO A C 1
ATOM 632 O O . PRO A 1 81 ? -14.653 1.837 21.626 1.00 69.94 81 PRO A O 1
ATOM 635 N N . GLY A 1 82 ? -16.361 2.115 20.190 1.00 61.94 82 GLY A N 1
ATOM 636 C CA . GLY A 1 82 ? -16.562 3.550 20.449 1.00 61.94 82 GLY A CA 1
ATOM 637 C C . GLY A 1 82 ? -15.783 4.510 19.541 1.00 61.94 82 GLY A C 1
ATOM 638 O O . GLY A 1 82 ? -16.109 5.686 19.518 1.00 61.94 82 GLY A O 1
ATOM 639 N N . GLN A 1 83 ? -14.827 4.032 18.735 1.00 63.00 83 GLN A N 1
ATOM 640 C CA . GLN A 1 83 ? -14.077 4.871 17.775 1.00 63.00 83 GLN A CA 1
ATOM 641 C C . GLN A 1 83 ? -14.730 4.998 16.388 1.00 63.00 83 GLN A C 1
ATOM 643 O O . GLN A 1 83 ? -14.206 5.660 15.499 1.00 63.00 83 GLN A O 1
ATOM 648 N N . SER A 1 84 ? -15.862 4.328 16.188 1.00 58.03 84 SER A N 1
ATOM 649 C CA . SER A 1 84 ? -16.641 4.331 14.938 1.00 58.03 84 SER A CA 1
ATOM 650 C C . SER A 1 84 ? -17.965 5.089 15.065 1.00 58.03 84 SER A C 1
ATOM 652 O O . SER A 1 84 ? -18.620 5.330 14.054 1.00 58.03 84 SER A O 1
ATOM 654 N N . ASP A 1 85 ? -18.353 5.485 16.281 1.00 56.91 85 ASP A N 1
ATOM 655 C CA . ASP A 1 85 ? -19.620 6.161 16.549 1.00 56.91 85 ASP A CA 1
ATOM 656 C C . ASP A 1 85 ? -19.390 7.657 16.769 1.00 56.91 85 ASP A C 1
ATOM 658 O O . ASP A 1 85 ? -18.830 8.074 17.779 1.00 56.91 85 ASP A O 1
ATOM 662 N N . GLN A 1 86 ? -19.903 8.485 15.857 1.00 52.88 86 GLN A N 1
ATOM 663 C CA . GLN A 1 86 ? -19.903 9.951 15.978 1.00 52.88 86 GLN A CA 1
ATOM 664 C C . GLN A 1 86 ? -20.823 10.482 17.106 1.00 52.88 86 GLN A C 1
ATOM 666 O O . GLN A 1 86 ? -20.977 11.691 17.256 1.00 52.88 86 GLN A O 1
ATOM 671 N N . VAL A 1 87 ? -21.474 9.600 17.878 1.00 51.25 87 VAL A N 1
ATOM 672 C CA . VAL A 1 87 ? -22.583 9.941 18.795 1.00 51.25 87 VAL A CA 1
ATOM 673 C C . VAL A 1 87 ? -22.156 9.991 20.275 1.00 51.25 87 VAL A C 1
ATOM 675 O O . VAL A 1 87 ? -22.911 10.470 21.119 1.00 51.25 87 VAL A O 1
ATOM 678 N N . ALA A 1 88 ? -20.939 9.560 20.620 1.00 45.75 88 ALA A N 1
ATOM 679 C CA . ALA A 1 88 ? -20.382 9.682 21.974 1.00 45.75 88 ALA A CA 1
ATOM 680 C C . ALA A 1 88 ? -19.444 10.911 22.078 1.00 45.75 88 ALA A C 1
ATOM 682 O O . ALA A 1 88 ? -18.802 11.250 21.082 1.00 45.75 88 ALA A O 1
ATOM 683 N N . PRO A 1 89 ? -19.346 11.597 23.245 1.00 48.09 89 PRO A N 1
ATOM 684 C CA . PRO A 1 89 ? -18.462 12.763 23.418 1.00 48.09 89 PRO A CA 1
ATOM 685 C C . PRO A 1 89 ? -17.036 12.370 23.031 1.00 48.09 89 PRO A C 1
ATOM 687 O O . PRO A 1 89 ? -16.698 11.217 23.288 1.00 48.09 89 PRO A O 1
ATOM 690 N N . PRO A 1 90 ? -16.237 13.281 22.433 1.00 52.28 90 PRO A N 1
ATOM 691 C CA . PRO A 1 90 ? -15.157 12.973 21.490 1.00 52.28 90 PRO A CA 1
ATOM 692 C C . PRO A 1 90 ? -14.375 11.740 21.930 1.00 52.28 90 PRO A C 1
ATOM 694 O O . PRO A 1 90 ? -13.440 11.825 22.725 1.00 52.28 90 PRO A O 1
ATOM 697 N N . ALA A 1 91 ? -14.829 10.577 21.462 1.00 55.47 91 ALA A N 1
ATOM 698 C CA . ALA A 1 91 ? -14.116 9.340 21.667 1.00 55.47 91 ALA A CA 1
ATOM 699 C C . ALA A 1 91 ? -12.848 9.500 20.844 1.00 55.47 91 ALA A C 1
ATOM 701 O O . ALA A 1 91 ? -12.925 9.877 19.680 1.00 55.47 91 ALA A O 1
ATOM 702 N N . ASP A 1 92 ? -11.706 9.321 21.493 1.00 59.22 92 ASP A N 1
ATOM 703 C CA . ASP A 1 92 ? -10.376 9.588 20.965 1.00 59.22 92 ASP A CA 1
ATOM 704 C C . ASP A 1 92 ? -10.204 9.003 19.544 1.00 59.22 92 ASP A C 1
ATOM 706 O O . ASP A 1 92 ? -9.945 7.807 19.369 1.00 59.22 92 ASP A O 1
ATOM 710 N N . LEU A 1 93 ? -10.418 9.848 18.522 1.00 70.88 93 LEU A N 1
ATOM 711 C CA . LEU A 1 93 ? -10.302 9.514 17.096 1.00 70.88 93 LEU A CA 1
ATOM 712 C C . LEU A 1 93 ? -8.834 9.443 16.655 1.00 70.88 93 LEU A C 1
ATOM 714 O O . LEU A 1 93 ? -8.561 9.196 15.484 1.00 70.88 93 LEU A O 1
ATOM 718 N N . SER A 1 94 ? -7.886 9.608 17.583 1.00 77.75 94 SER A N 1
ATOM 719 C CA . SER A 1 94 ? -6.451 9.602 17.301 1.00 77.75 94 SER A CA 1
ATOM 720 C C . SER A 1 94 ? -5.974 8.345 16.576 1.00 77.75 94 SER A C 1
ATOM 722 O O . SER A 1 94 ? -5.075 8.436 15.743 1.00 77.75 94 SER A O 1
ATOM 724 N N . GLU A 1 95 ? -6.581 7.179 16.831 1.00 79.69 95 GLU A N 1
ATOM 725 C CA . GLU A 1 95 ? -6.249 5.951 16.096 1.00 79.69 95 GLU A CA 1
ATOM 726 C C . GLU A 1 95 ? -6.684 6.038 14.627 1.00 79.69 95 GLU A C 1
ATOM 728 O O . GLU A 1 95 ? -5.922 5.656 13.738 1.00 79.69 95 GLU A O 1
ATOM 733 N N . LEU A 1 96 ? -7.875 6.582 14.355 1.00 79.88 96 LEU A N 1
ATOM 734 C CA . LEU A 1 96 ? -8.351 6.789 12.990 1.00 79.88 96 LEU A CA 1
ATOM 735 C C . LEU A 1 96 ? -7.492 7.836 12.277 1.00 79.88 96 LEU A C 1
ATOM 737 O O . LEU A 1 96 ? -7.025 7.574 11.172 1.00 79.88 96 LEU A O 1
ATOM 741 N N . ASP A 1 97 ? -7.209 8.964 12.925 1.00 83.62 97 ASP A N 1
ATOM 742 C CA . ASP A 1 97 ? -6.346 10.015 12.377 1.00 83.62 97 ASP A CA 1
ATOM 743 C C . ASP A 1 97 ? -4.943 9.480 12.058 1.00 83.62 97 ASP A C 1
ATOM 745 O O . ASP A 1 97 ? -4.367 9.797 11.015 1.00 83.62 97 ASP A O 1
ATOM 749 N N . ALA A 1 98 ? -4.397 8.609 12.912 1.00 87.06 98 ALA A N 1
ATOM 750 C CA . ALA A 1 98 ? -3.115 7.961 12.663 1.00 87.06 98 ALA A CA 1
ATOM 751 C C . ALA A 1 98 ? -3.168 7.005 11.458 1.00 87.06 98 ALA A C 1
ATOM 753 O O . ALA A 1 98 ? -2.218 6.974 10.674 1.00 87.06 98 ALA A O 1
ATOM 754 N N . LEU A 1 99 ? -4.264 6.259 11.276 1.00 87.38 99 LEU A N 1
ATOM 755 C CA . LEU A 1 99 ? -4.472 5.383 10.114 1.00 87.38 99 LEU A CA 1
ATOM 756 C C . LEU A 1 99 ? -4.631 6.176 8.814 1.00 87.38 99 LEU A C 1
ATOM 758 O O . LEU A 1 99 ? -4.060 5.789 7.794 1.00 87.38 99 LEU A O 1
ATOM 762 N N . VAL A 1 100 ? -5.360 7.292 8.846 1.00 86.31 100 VAL A N 1
ATOM 763 C CA . VAL A 1 100 ? -5.497 8.196 7.694 1.00 86.31 100 VAL A CA 1
ATOM 764 C C . VAL A 1 100 ? -4.139 8.777 7.325 1.00 86.31 100 VAL A C 1
ATOM 766 O O . VAL A 1 100 ? -3.700 8.633 6.185 1.00 86.31 100 VAL A O 1
ATOM 769 N N . ARG A 1 101 ? -3.414 9.323 8.305 1.00 88.88 101 ARG A N 1
ATOM 770 C CA . ARG A 1 101 ? -2.066 9.861 8.097 1.00 88.88 101 ARG A CA 1
ATOM 771 C C . ARG A 1 101 ? -1.094 8.806 7.570 1.00 88.88 101 ARG A C 1
ATOM 773 O O . ARG A 1 101 ? -0.237 9.117 6.752 1.00 88.88 101 ARG A O 1
ATOM 780 N N . PHE A 1 102 ? -1.217 7.558 8.014 1.00 90.12 102 PHE A N 1
ATOM 781 C CA . PHE A 1 102 ? -0.405 6.453 7.509 1.00 90.12 102 PHE A CA 1
ATOM 782 C C . PHE A 1 102 ? -0.671 6.168 6.024 1.00 90.12 102 PHE A C 1
ATOM 784 O O . PHE A 1 102 ? 0.269 5.986 5.252 1.00 90.12 102 PHE A O 1
ATOM 791 N N . VAL A 1 103 ? -1.939 6.170 5.604 1.00 89.19 103 VAL A N 1
ATOM 792 C CA . VAL A 1 103 ? -2.319 6.021 4.189 1.00 89.19 103 VAL A CA 1
ATOM 793 C C . VAL A 1 103 ? -1.787 7.186 3.354 1.00 89.19 103 VAL A C 1
ATOM 795 O O . VAL A 1 103 ? -1.262 6.954 2.270 1.00 89.19 103 VAL A O 1
ATOM 798 N N . GLU A 1 104 ? -1.864 8.417 3.859 1.00 88.38 104 GLU A N 1
ATOM 799 C CA . GLU A 1 104 ? -1.302 9.595 3.186 1.00 88.38 104 GLU A CA 1
ATOM 800 C C . GLU A 1 104 ? 0.220 9.503 3.042 1.00 88.38 104 GLU A C 1
ATOM 802 O O . GLU A 1 104 ? 0.749 9.785 1.974 1.00 88.38 104 GLU A O 1
ATOM 807 N N . GLN A 1 105 ? 0.929 9.042 4.077 1.00 89.88 105 GLN A N 1
ATOM 808 C CA . GLN A 1 105 ? 2.372 8.805 4.002 1.00 89.88 105 GLN A CA 1
ATOM 809 C C . GLN A 1 105 ? 2.735 7.721 2.982 1.00 89.88 105 GLN A C 1
ATOM 811 O O . GLN A 1 105 ? 3.769 7.829 2.323 1.00 89.88 105 GLN A O 1
ATOM 816 N N . LEU A 1 106 ? 1.913 6.674 2.848 1.00 89.00 106 LEU A N 1
ATOM 817 C CA . LEU A 1 106 ? 2.097 5.662 1.806 1.00 89.00 106 LEU A CA 1
ATOM 818 C C . LEU A 1 106 ? 1.885 6.259 0.412 1.00 89.00 106 LEU A C 1
ATOM 820 O O . LEU A 1 106 ? 2.682 5.992 -0.482 1.00 89.00 106 LEU A O 1
ATOM 824 N N . ASP A 1 107 ? 0.852 7.078 0.225 1.00 88.69 107 ASP A N 1
ATOM 825 C CA . ASP A 1 107 ? 0.590 7.741 -1.056 1.00 88.69 107 ASP A CA 1
ATOM 826 C C . ASP A 1 107 ? 1.719 8.717 -1.427 1.00 88.69 107 ASP A C 1
ATOM 828 O O . ASP A 1 107 ? 2.261 8.653 -2.531 1.00 88.69 107 ASP A O 1
ATOM 832 N N . ASP A 1 108 ? 2.162 9.536 -0.469 1.00 88.38 108 ASP A N 1
ATOM 833 C CA . ASP A 1 108 ? 3.283 10.466 -0.635 1.00 88.38 108 ASP A CA 1
ATOM 834 C C . ASP A 1 108 ? 4.613 9.735 -0.904 1.00 88.38 108 ASP A C 1
ATOM 836 O O . ASP A 1 108 ? 5.471 10.270 -1.609 1.00 88.38 108 ASP A O 1
ATOM 840 N N . LEU A 1 109 ? 4.801 8.510 -0.388 1.00 88.88 109 LEU A N 1
ATOM 841 C CA . LEU A 1 109 ? 5.961 7.674 -0.720 1.00 88.88 109 LEU A CA 1
ATOM 842 C C . LEU A 1 109 ? 5.947 7.273 -2.200 1.00 88.88 109 LEU A C 1
ATOM 844 O O . LEU A 1 109 ? 6.981 7.363 -2.865 1.00 88.88 109 LEU A O 1
ATOM 848 N N . PHE A 1 110 ? 4.804 6.801 -2.704 1.00 87.06 110 PHE A N 1
ATOM 849 C CA . PHE A 1 110 ? 4.684 6.310 -4.079 1.00 87.06 110 PHE A CA 1
ATOM 850 C C . PHE A 1 110 ? 4.672 7.432 -5.108 1.00 87.06 110 PHE A C 1
ATOM 852 O O . PHE A 1 110 ? 5.212 7.259 -6.204 1.00 87.06 110 PHE A O 1
ATOM 859 N N . TYR A 1 111 ? 4.070 8.569 -4.777 1.00 81.75 111 TYR A N 1
ATOM 860 C CA . TYR A 1 111 ? 3.963 9.709 -5.674 1.00 81.75 111 TYR A CA 1
ATOM 861 C C . TYR A 1 111 ? 4.268 11.016 -4.928 1.00 81.75 111 TYR A C 1
ATOM 863 O O . TYR A 1 111 ? 3.356 11.748 -4.534 1.00 81.75 111 TYR A O 1
ATOM 871 N N . PRO A 1 112 ? 5.560 11.339 -4.729 1.00 76.31 112 PRO A N 1
ATOM 872 C CA . PRO A 1 112 ? 5.963 12.510 -3.964 1.00 76.31 112 PRO A CA 1
ATOM 873 C C . PRO A 1 112 ? 5.433 13.799 -4.598 1.00 76.31 112 PRO A C 1
ATOM 875 O O . PRO A 1 112 ? 5.831 14.180 -5.702 1.00 76.31 112 PRO A O 1
ATOM 878 N N . LYS A 1 113 ? 4.593 14.537 -3.863 1.00 66.69 113 LYS A N 1
ATOM 879 C CA . LYS A 1 113 ? 4.020 15.829 -4.300 1.00 66.69 113 LYS A CA 1
ATOM 880 C C . LYS A 1 113 ? 5.074 16.883 -4.666 1.00 66.69 113 LYS A C 1
ATOM 882 O O . LYS A 1 113 ? 4.777 17.824 -5.396 1.00 66.69 113 LYS A O 1
ATOM 887 N N . HIS A 1 114 ? 6.303 16.727 -4.174 1.00 58.03 114 HIS A N 1
ATOM 888 C CA . HIS A 1 114 ? 7.418 17.653 -4.392 1.00 58.03 114 HIS A CA 1
ATOM 889 C C . HIS A 1 114 ? 8.357 17.254 -5.543 1.00 58.03 114 HIS A C 1
ATOM 891 O O . HIS A 1 114 ? 9.401 17.879 -5.724 1.00 58.03 114 HIS A O 1
ATOM 897 N N . GLY A 1 115 ? 7.970 16.265 -6.353 1.00 56.41 115 GLY A N 1
ATOM 898 C CA . GLY A 1 115 ? 8.783 15.761 -7.453 1.00 56.41 115 GLY A CA 1
ATOM 899 C C . GLY A 1 115 ? 9.740 14.660 -7.000 1.00 56.41 115 GLY A C 1
ATOM 900 O O . GLY A 1 115 ? 10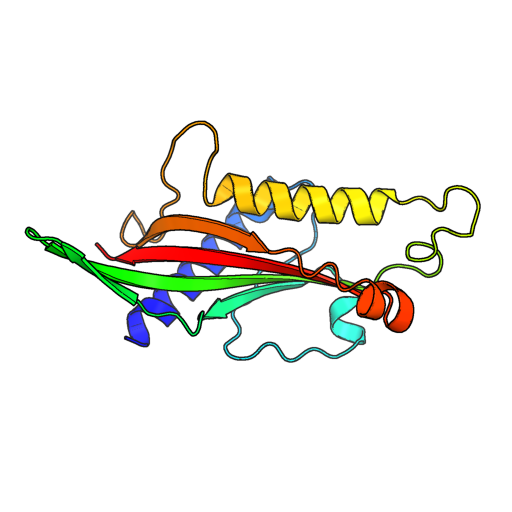.306 14.692 -5.910 1.00 56.41 115 GLY A O 1
ATOM 901 N N . GLY A 1 116 ? 9.887 13.653 -7.855 1.00 65.75 116 GLY A N 1
ATOM 902 C CA . GLY A 1 116 ? 10.616 12.423 -7.567 1.00 65.75 116 GLY A CA 1
ATOM 903 C C . GLY A 1 116 ? 9.861 11.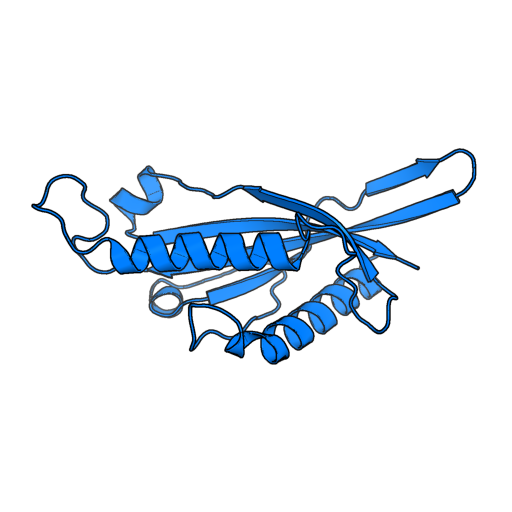228 -8.135 1.00 65.75 116 GLY A C 1
ATOM 904 O O . GLY A 1 116 ? 8.637 11.252 -8.234 1.00 65.75 116 GLY A O 1
ATOM 905 N N . PHE A 1 117 ? 10.595 10.196 -8.536 1.00 76.12 117 PHE A N 1
ATOM 906 C CA . PHE A 1 117 ? 10.004 8.935 -8.966 1.00 76.12 117 PHE A CA 1
ATOM 907 C C . PHE A 1 117 ? 10.288 7.888 -7.900 1.00 76.12 117 PHE A C 1
ATOM 909 O O . PHE A 1 117 ? 11.444 7.684 -7.524 1.00 76.12 117 PHE A O 1
ATOM 916 N N . TYR A 1 118 ? 9.243 7.227 -7.412 1.00 85.50 118 TYR A N 1
ATOM 917 C CA . TYR A 1 118 ? 9.429 6.045 -6.587 1.00 85.50 118 TYR A CA 1
ATOM 918 C C . TYR A 1 118 ? 9.846 4.886 -7.489 1.00 85.50 118 TYR A C 1
ATOM 920 O O . TYR A 1 118 ? 9.150 4.563 -8.453 1.00 85.50 118 TYR A O 1
ATOM 928 N N . ALA A 1 119 ? 10.986 4.273 -7.192 1.00 88.12 119 ALA A N 1
ATOM 929 C CA . ALA A 1 119 ? 11.519 3.173 -7.974 1.00 88.12 119 ALA A CA 1
ATOM 930 C C . ALA A 1 119 ? 11.948 2.017 -7.073 1.00 88.12 119 ALA A C 1
ATOM 932 O O . ALA A 1 119 ? 12.465 2.230 -5.977 1.00 88.12 119 ALA A O 1
ATOM 933 N N . VAL A 1 120 ? 11.745 0.791 -7.551 1.00 90.00 120 VAL A N 1
ATOM 934 C CA . VAL A 1 120 ? 12.101 -0.447 -6.842 1.00 90.00 120 VAL A CA 1
ATOM 935 C C . VAL A 1 120 ? 12.840 -1.409 -7.763 1.00 90.00 120 VAL A C 1
ATOM 937 O O . VAL A 1 120 ? 12.683 -1.364 -8.986 1.00 90.00 120 VAL A O 1
ATOM 940 N N . GLY A 1 121 ? 13.661 -2.280 -7.167 1.00 86.19 121 GLY A N 1
ATOM 941 C CA . GLY A 1 121 ? 14.519 -3.211 -7.907 1.00 86.19 121 GLY A CA 1
ATOM 942 C C . GLY A 1 121 ? 15.553 -2.484 -8.759 1.00 86.19 121 GLY A C 1
ATOM 943 O O . GLY A 1 121 ? 15.581 -2.679 -9.970 1.00 86.19 121 GLY A O 1
ATOM 944 N N . ASP A 1 122 ? 16.330 -1.591 -8.144 1.00 85.31 122 ASP A N 1
ATOM 945 C CA . ASP A 1 122 ? 17.395 -0.818 -8.801 1.00 85.31 122 ASP A CA 1
ATOM 946 C C . ASP A 1 122 ? 16.929 0.010 -10.015 1.00 85.31 122 ASP A C 1
ATOM 948 O O . ASP A 1 122 ? 17.671 0.223 -10.970 1.00 85.31 122 ASP A O 1
ATOM 952 N N . GLY A 1 123 ? 15.679 0.486 -9.992 1.00 83.44 123 GLY A N 1
ATOM 953 C CA . GLY A 1 123 ? 15.105 1.293 -11.075 1.00 83.44 123 GLY A CA 1
ATOM 954 C C . GLY A 1 123 ? 14.320 0.503 -12.122 1.00 83.44 123 GLY A C 1
ATOM 955 O O . GLY A 1 123 ? 13.694 1.110 -12.991 1.00 83.44 123 GLY A O 1
ATOM 956 N N . LYS A 1 124 ? 14.291 -0.832 -12.030 1.00 87.38 124 LYS A N 1
ATOM 957 C CA . LYS A 1 124 ? 13.556 -1.701 -12.965 1.00 87.38 124 LYS A CA 1
ATOM 958 C C . LYS A 1 124 ? 12.063 -1.384 -13.029 1.00 87.38 124 LYS A C 1
ATOM 960 O O . LYS A 1 124 ? 11.460 -1.461 -14.099 1.00 87.38 124 LYS A O 1
ATOM 965 N N . PHE A 1 125 ? 11.464 -1.032 -11.895 1.00 90.38 125 PHE A N 1
ATOM 966 C CA . PHE A 1 125 ? 10.070 -0.611 -11.825 1.00 90.38 125 PHE A CA 1
ATOM 967 C C . PHE A 1 125 ? 9.994 0.811 -11.304 1.00 90.38 125 PHE A C 1
ATOM 969 O O . PHE A 1 125 ? 10.482 1.091 -10.211 1.00 90.38 125 PHE A O 1
ATOM 976 N N . THR A 1 126 ? 9.338 1.683 -12.061 1.00 90.56 126 THR A N 1
ATOM 977 C CA . THR A 1 126 ? 9.149 3.084 -11.681 1.00 90.56 126 THR A CA 1
ATOM 978 C C . THR A 1 126 ? 7.666 3.392 -11.553 1.00 90.56 126 THR A C 1
ATOM 980 O O . THR A 1 126 ? 6.904 3.168 -12.494 1.00 90.56 126 THR A O 1
ATOM 983 N N . CYS A 1 127 ? 7.257 3.890 -10.389 1.00 89.12 127 CYS A N 1
ATOM 984 C CA . CYS A 1 127 ? 5.903 4.357 -10.138 1.00 89.12 127 CYS A CA 1
ATOM 985 C C . CYS A 1 127 ? 5.606 5.559 -11.036 1.00 89.12 127 CYS A C 1
ATOM 987 O O . CYS A 1 127 ? 6.380 6.518 -11.096 1.00 89.12 127 CYS A O 1
ATOM 989 N N . VAL A 1 128 ? 4.484 5.497 -11.743 1.00 87.19 128 VAL A N 1
ATOM 990 C CA . VAL A 1 128 ? 4.020 6.567 -12.634 1.00 87.19 128 VAL A CA 1
ATOM 991 C C . VAL A 1 128 ? 2.695 7.167 -12.197 1.00 87.19 128 VAL A C 1
ATOM 993 O O . VAL A 1 128 ? 2.349 8.253 -12.658 1.00 87.19 128 VAL A O 1
ATOM 996 N N . GLU A 1 129 ? 1.957 6.468 -11.341 1.00 84.56 129 GLU A N 1
ATOM 997 C CA . GLU A 1 129 ? 0.649 6.885 -10.854 1.00 84.56 129 GLU A CA 1
ATOM 998 C C . GLU A 1 129 ? 0.386 6.206 -9.506 1.00 84.56 129 GLU A C 1
ATOM 1000 O O . GLU A 1 129 ? 0.573 4.997 -9.372 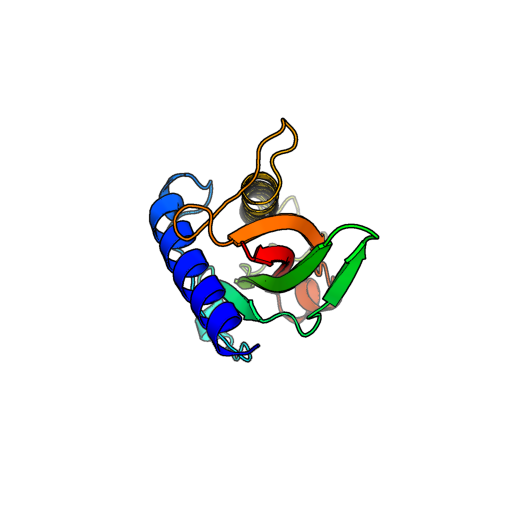1.00 84.56 129 GLU A O 1
ATOM 1005 N N . SER A 1 130 ? -0.048 6.987 -8.519 1.00 84.25 130 SER A N 1
ATOM 1006 C CA . SER A 1 130 ? -0.618 6.491 -7.268 1.00 84.25 130 SER A CA 1
ATOM 1007 C C . SER A 1 130 ? -1.971 7.154 -7.077 1.00 84.25 130 SER A C 1
ATOM 1009 O O . SER A 1 130 ? -2.148 8.336 -7.374 1.00 84.25 130 SER A O 1
ATOM 1011 N N . SER A 1 131 ? -2.943 6.382 -6.617 1.00 80.62 131 SER A N 1
ATOM 1012 C CA . SER A 1 131 ? -4.241 6.887 -6.214 1.00 80.62 131 SER A CA 1
ATOM 1013 C C . SER A 1 131 ? -4.684 6.139 -4.971 1.00 80.62 131 SER A C 1
ATOM 1015 O O . SER A 1 131 ? -5.028 4.955 -5.023 1.00 80.62 131 SER A O 1
ATOM 1017 N N . ALA A 1 132 ? -4.695 6.840 -3.844 1.00 72.38 132 ALA A N 1
ATOM 1018 C CA . ALA A 1 132 ? -5.434 6.402 -2.678 1.00 72.38 132 ALA A CA 1
ATOM 1019 C C . ALA A 1 132 ? -6.932 6.574 -2.967 1.00 72.38 132 ALA A C 1
ATOM 1021 O O . ALA A 1 132 ? -7.448 7.691 -2.997 1.00 72.38 132 ALA A O 1
ATOM 1022 N N . VAL A 1 133 ? -7.639 5.465 -3.186 1.00 65.44 133 VAL A N 1
ATOM 1023 C CA . VAL A 1 133 ? -9.102 5.446 -3.119 1.00 65.44 133 VAL A CA 1
ATOM 1024 C C . VAL A 1 133 ? -9.433 4.868 -1.753 1.00 65.44 133 VAL A C 1
ATOM 1026 O O . VAL A 1 133 ? -9.526 3.644 -1.608 1.00 65.44 133 VAL A O 1
ATOM 1029 N N . PRO A 1 134 ? -9.543 5.708 -0.711 1.00 57.25 134 PRO A N 1
ATOM 1030 C CA . PRO A 1 134 ? -9.937 5.196 0.578 1.00 57.25 134 PRO A CA 1
ATOM 1031 C C . PRO A 1 134 ? -11.345 4.620 0.433 1.00 57.25 134 PRO A C 1
ATOM 1033 O O . PRO A 1 134 ? -12.296 5.320 0.078 1.00 57.25 134 PRO A O 1
ATOM 1036 N N . LEU A 1 135 ? -11.477 3.322 0.701 1.00 55.81 135 LEU A N 1
ATOM 1037 C CA . LEU A 1 135 ? -12.772 2.693 0.901 1.00 55.81 135 LEU A CA 1
ATOM 1038 C C . LEU A 1 135 ? -13.258 3.094 2.298 1.00 55.81 135 LEU A C 1
ATOM 1040 O O . LEU A 1 135 ? -13.329 2.272 3.208 1.00 55.81 135 LEU A O 1
ATOM 1044 N N . TYR A 1 136 ? -13.594 4.377 2.464 1.00 55.53 136 TYR A N 1
ATOM 1045 C CA . TYR A 1 136 ? -14.446 4.845 3.556 1.00 55.53 136 TYR A CA 1
ATOM 1046 C C . TYR A 1 136 ? -15.863 4.340 3.299 1.00 55.53 136 TYR A C 1
ATOM 1048 O O . TYR A 1 136 ? -16.777 5.094 2.972 1.00 55.53 136 TYR A O 1
ATOM 1056 N N . ASP A 1 137 ? -16.037 3.030 3.383 1.00 61.06 137 ASP A N 1
ATOM 1057 C CA . ASP A 1 137 ? -17.357 2.449 3.449 1.00 61.06 137 ASP A CA 1
ATOM 1058 C C . ASP A 1 137 ? -17.840 2.646 4.887 1.00 61.06 137 ASP A C 1
ATOM 1060 O O . ASP A 1 137 ? -17.474 1.903 5.805 1.00 61.06 137 ASP A O 1
ATOM 1064 N N . LEU A 1 138 ? -18.599 3.725 5.085 1.00 63.12 138 LEU A N 1
ATOM 1065 C CA . LEU A 1 138 ? -19.203 4.058 6.371 1.00 63.12 138 LEU A CA 1
ATOM 1066 C C . LEU A 1 138 ? -20.020 2.874 6.900 1.00 63.12 138 LEU A C 1
ATOM 1068 O O . LEU A 1 138 ? -19.988 2.614 8.101 1.00 63.12 138 LEU A O 1
ATOM 1072 N N . ASP A 1 139 ? -20.651 2.084 6.028 1.00 65.50 139 ASP A N 1
ATOM 1073 C CA . ASP A 1 139 ? -21.410 0.905 6.438 1.00 65.50 139 ASP A CA 1
ATOM 1074 C C . ASP A 1 139 ? -20.483 -0.185 6.991 1.00 65.50 139 ASP A C 1
ATOM 1076 O O . ASP A 1 139 ? -20.811 -0.820 7.994 1.00 65.50 139 ASP A O 1
ATOM 1080 N N . LEU A 1 140 ? -19.287 -0.381 6.425 1.00 66.75 140 LEU A N 1
ATOM 1081 C CA . LEU A 1 140 ? -18.284 -1.299 6.990 1.00 66.75 140 LEU A CA 1
ATOM 1082 C C . LEU A 1 140 ? -17.681 -0.774 8.296 1.00 66.75 140 LEU A C 1
ATOM 1084 O O . LEU A 1 140 ? -17.432 -1.564 9.215 1.00 66.75 140 LEU A O 1
ATOM 1088 N N . MET A 1 141 ? -17.475 0.536 8.419 1.00 67.75 141 MET A N 1
ATOM 1089 C CA . MET A 1 141 ? -16.994 1.139 9.663 1.00 67.75 141 MET A CA 1
ATOM 1090 C C . MET A 1 141 ? -18.031 1.019 10.784 1.00 67.75 141 MET A C 1
ATOM 1092 O O . MET A 1 141 ? -17.675 0.595 11.882 1.00 67.75 141 MET A O 1
ATOM 1096 N N . HIS A 1 142 ? -19.307 1.284 10.509 1.00 66.62 142 HIS A N 1
ATOM 1097 C CA . HIS A 1 142 ? -20.382 1.169 11.496 1.00 66.62 142 HIS A CA 1
ATOM 1098 C C . HIS A 1 142 ? -20.737 -0.293 11.804 1.00 66.62 142 HIS A C 1
ATOM 1100 O O . HIS A 1 142 ? -20.851 -0.674 12.968 1.00 66.62 142 HIS A O 1
ATOM 1106 N N . ALA A 1 143 ? -20.859 -1.154 10.789 1.00 67.62 143 ALA A N 1
ATOM 1107 C CA . ALA A 1 143 ? -21.291 -2.539 10.991 1.00 67.62 143 ALA A CA 1
ATOM 1108 C C . ALA A 1 143 ? -20.169 -3.459 11.489 1.00 67.62 143 ALA A C 1
ATOM 1110 O O . ALA A 1 143 ? -20.429 -4.415 12.223 1.00 67.62 143 ALA A O 1
ATOM 1111 N N . ARG A 1 144 ? -18.918 -3.219 11.072 1.00 71.75 144 ARG A N 1
ATOM 1112 C CA . ARG A 1 14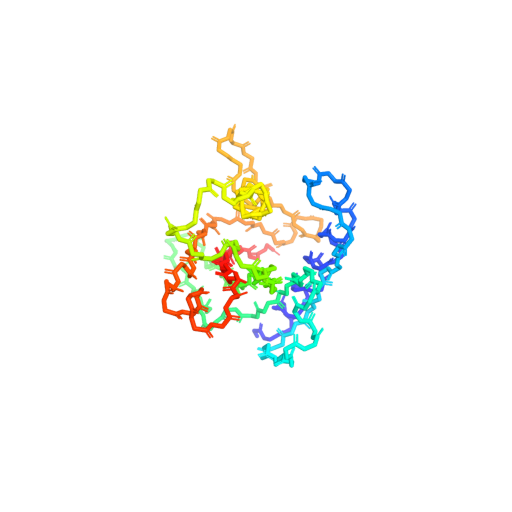4 ? -17.789 -4.131 11.335 1.00 71.75 144 ARG A CA 1
ATOM 1113 C C . ARG A 1 144 ? -16.641 -3.495 12.101 1.00 71.75 144 ARG A C 1
ATOM 1115 O O . ARG A 1 144 ? -15.722 -4.225 12.468 1.00 71.75 144 ARG A O 1
ATOM 1122 N N . ARG A 1 145 ? -16.698 -2.187 12.386 1.00 78.06 145 ARG A N 1
ATOM 1123 C CA . ARG A 1 145 ? -15.632 -1.445 13.082 1.00 78.06 145 ARG A CA 1
ATOM 1124 C C . ARG A 1 145 ? -14.288 -1.630 12.393 1.00 78.06 145 ARG A C 1
ATOM 1126 O O . ARG A 1 145 ? -13.270 -1.820 13.046 1.00 78.06 145 ARG A O 1
ATOM 1133 N N . GLN A 1 146 ? -14.294 -1.650 11.065 1.00 80.50 146 GLN A N 1
ATOM 1134 C CA . GLN A 1 146 ? -13.119 -1.978 10.274 1.00 80.50 146 GLN A CA 1
ATOM 1135 C C . GLN A 1 146 ? -12.712 -0.791 9.411 1.00 80.50 146 GLN A C 1
ATOM 1137 O O . GLN A 1 146 ? -13.462 -0.364 8.538 1.00 80.50 146 GLN A O 1
ATOM 1142 N N . PHE A 1 147 ? -11.490 -0.312 9.619 1.00 84.06 147 PHE A N 1
ATOM 1143 C CA . PHE A 1 147 ? -10.823 0.580 8.688 1.00 84.06 147 PHE A CA 1
ATOM 114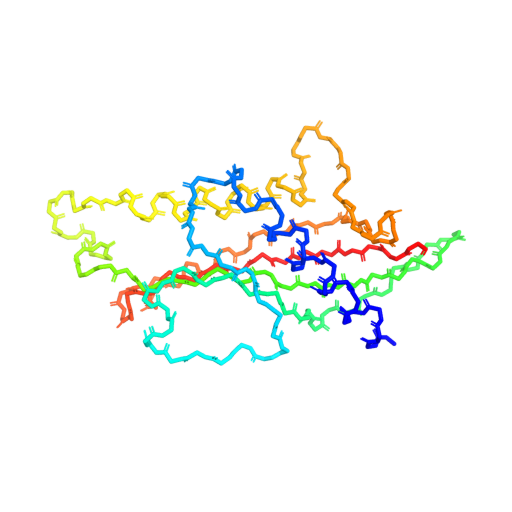4 C C . PHE A 1 147 ? -10.257 -0.235 7.526 1.00 84.06 147 PHE A C 1
ATOM 1146 O O . PHE A 1 147 ? -9.532 -1.216 7.737 1.00 84.06 147 PHE A O 1
ATOM 1153 N N . THR A 1 148 ? -10.589 0.173 6.303 1.00 84.81 148 THR A N 1
ATOM 1154 C CA . THR A 1 148 ? -10.052 -0.414 5.074 1.00 84.81 148 THR A CA 1
ATOM 1155 C C . THR A 1 148 ? -9.690 0.703 4.109 1.00 84.81 148 THR A C 1
ATOM 1157 O O . THR A 1 148 ? -10.536 1.506 3.737 1.00 84.81 148 THR A O 1
ATOM 1160 N N . SER A 1 149 ? -8.441 0.740 3.664 1.00 87.25 149 SER A N 1
ATOM 1161 C CA . SER A 1 149 ? -7.996 1.643 2.604 1.00 87.25 149 SER A CA 1
ATOM 1162 C C . SER A 1 149 ? -7.254 0.860 1.534 1.00 87.25 149 SER A C 1
ATOM 1164 O O . SER A 1 149 ? -6.584 -0.129 1.839 1.00 87.25 149 SER A O 1
ATOM 1166 N N . VAL A 1 150 ? -7.392 1.276 0.277 1.00 87.62 150 VAL A N 1
ATOM 1167 C CA . VAL A 1 150 ? -6.704 0.661 -0.856 1.00 87.62 150 VAL A CA 1
ATOM 1168 C C . VAL A 1 150 ? -6.038 1.757 -1.674 1.00 87.62 150 VAL A C 1
ATOM 1170 O O . VAL A 1 150 ? -6.699 2.651 -2.198 1.00 87.62 150 VAL A O 1
ATOM 1173 N N . LEU A 1 151 ? -4.720 1.661 -1.814 1.00 88.12 151 LEU A N 1
ATOM 1174 C CA . LEU A 1 151 ? -3.962 2.477 -2.751 1.00 88.12 151 LEU A CA 1
ATOM 1175 C C . LEU A 1 151 ? -3.762 1.688 -4.040 1.00 88.12 151 LEU A C 1
ATOM 1177 O O . LEU A 1 151 ? -3.295 0.549 -4.006 1.00 88.12 151 LEU A O 1
ATOM 1181 N N . SER A 1 152 ? -4.121 2.281 -5.171 1.00 89.00 152 SER A N 1
ATOM 1182 C CA . SER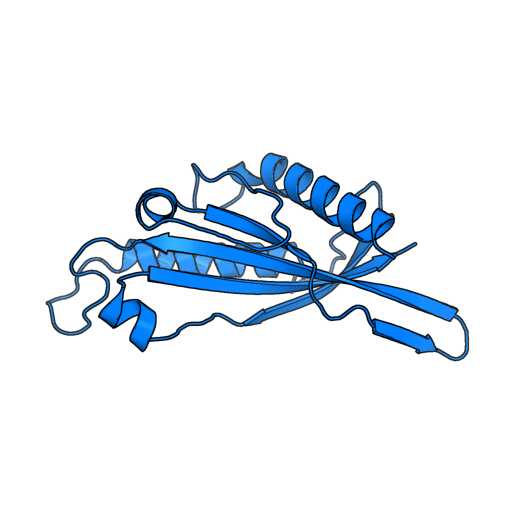 A 1 152 ? -3.787 1.780 -6.501 1.00 89.00 152 SER A CA 1
ATOM 1183 C C . SER A 1 152 ? -2.479 2.412 -6.940 1.00 89.00 152 SER A C 1
ATOM 1185 O O . SER A 1 152 ? -2.393 3.634 -6.992 1.00 89.00 152 SER A O 1
ATOM 1187 N N . VAL A 1 153 ? -1.486 1.596 -7.281 1.00 89.44 153 VAL A N 1
ATOM 1188 C CA . VAL A 1 153 ? -0.166 2.075 -7.700 1.00 89.44 153 VAL A CA 1
ATOM 1189 C C . VAL A 1 153 ? 0.209 1.418 -9.021 1.00 89.44 153 VAL A C 1
ATOM 1191 O O . VAL A 1 153 ? 0.258 0.190 -9.115 1.00 89.44 153 VAL A O 1
ATOM 1194 N N . ASP A 1 154 ? 0.488 2.231 -10.035 1.00 89.25 154 ASP A N 1
ATOM 1195 C CA . ASP A 1 154 ? 0.905 1.769 -11.354 1.00 89.25 154 ASP A CA 1
ATOM 1196 C C . ASP A 1 154 ? 2.398 2.010 -11.571 1.00 89.25 154 ASP A C 1
ATOM 1198 O O . ASP A 1 154 ? 2.921 3.113 -11.394 1.00 89.25 154 ASP A O 1
ATOM 1202 N N . PHE A 1 155 ? 3.074 0.969 -12.043 1.00 89.12 155 PHE A N 1
ATOM 1203 C CA . PHE A 1 155 ? 4.497 0.963 -12.350 1.00 89.12 155 PHE A CA 1
ATOM 1204 C C . PHE A 1 155 ? 4.733 0.764 -13.843 1.00 89.12 155 PHE A C 1
ATOM 1206 O O . PHE A 1 155 ? 4.031 -0.011 -14.491 1.00 89.12 155 PHE A O 1
ATOM 1213 N N . VAL A 1 156 ? 5.761 1.409 -14.388 1.00 88.88 156 VAL A N 1
ATOM 1214 C CA . VAL A 1 156 ? 6.331 1.086 -15.703 1.00 88.88 156 VAL A CA 1
ATOM 1215 C C . VAL A 1 156 ? 7.548 0.188 -15.516 1.00 88.88 156 VAL A C 1
ATOM 1217 O O . VAL A 1 156 ? 8.321 0.373 -14.577 1.00 88.88 156 VAL A O 1
ATOM 1220 N N . VAL A 1 157 ? 7.692 -0.790 -16.411 1.00 87.88 157 VAL A N 1
ATOM 1221 C CA . VAL A 1 157 ? 8.846 -1.697 -16.469 1.00 87.88 157 VAL A CA 1
ATOM 1222 C C . VAL A 1 157 ? 9.891 -1.143 -17.439 1.00 87.88 157 VAL A C 1
ATOM 1224 O O . VAL A 1 157 ? 9.527 -0.754 -18.556 1.00 87.88 157 VAL A O 1
ATOM 1227 N N . HIS A 1 158 ? 11.155 -1.133 -17.015 1.00 83.38 158 HIS A N 1
ATOM 1228 C CA . HIS A 1 158 ? 12.324 -0.723 -17.799 1.00 83.38 158 HIS A CA 1
ATOM 1229 C C . HIS A 1 158 ? 13.180 -1.911 -18.245 1.00 83.38 158 HIS A C 1
ATOM 1231 O O . HIS A 1 158 ? 13.262 -2.908 -17.490 1.00 83.38 158 HIS A O 1
#

Secondary structure (DSSP, 8-state):
-HHHHHHHHHHHHHHHHHHGGGSS--S--EEE-SS----TTGGGS-EEEEEE-S---EEE-SS-EEEEEEEEEEEEEEPPTTSS-TTSTT--THHHHHHHHHHHHHHHHHS-TTS---EETTTTEEEEEEEEE----HHHHHHH-EEEEEEEEEEEE-